Protein AF-A0A381W2C0-F1 (afdb_monomer_lite)

InterPro domains:
  IPR001672 Phosphoglucose isomerase (PGI) [PF00342] (4-54)
  IPR001672 Phosphoglucose isomerase (PGI) [PS51463] (1-55)
  IPR001672 Phosphoglucose isomerase (PGI) [PTHR11469] (1-54)
  IPR046348 SIS domain superfamily [SSF53697] (2-54)

Foldseek 3Di:
DDDDPPPDPDDPVNVVVVVVVCVVVVVVVVVVCLCVQAQPVVVVSGGDPVVVVVD

Radius of gyration: 15.71 Å; chains: 1; bounding box: 30×30×35 Å

Structure (mmCIF, N/CA/C/O backbone):
data_AF-A0A381W2C0-F1
#
_entry.id   AF-A0A381W2C0-F1
#
loop_
_atom_site.group_PDB
_atom_site.id
_atom_site.type_symbol
_atom_site.label_atom_id
_atom_site.label_alt_id
_atom_site.label_comp_id
_atom_site.label_asym_id
_atom_site.label_entity_id
_atom_site.label_seq_id
_atom_site.pdbx_PDB_ins_code
_atom_site.Cartn_x
_atom_site.Cartn_y
_atom_site.Cartn_z
_atom_site.occupancy
_atom_site.B_iso_or_equiv
_atom_site.auth_seq_id
_atom_site.auth_comp_id
_atom_site.auth_asym_id
_atom_site.auth_atom_id
_atom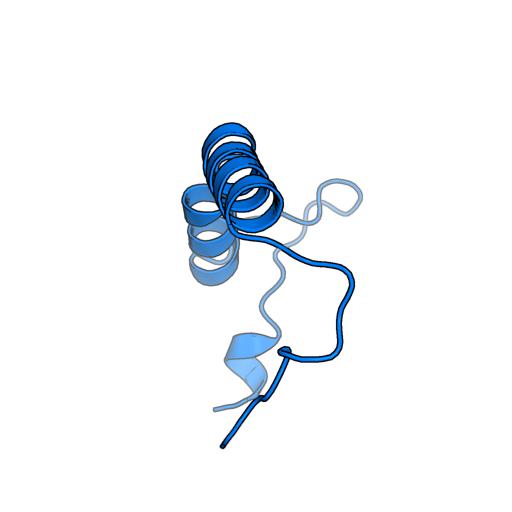_site.pdbx_PDB_model_num
ATOM 1 N N . MET A 1 1 ? -6.156 -16.874 5.756 1.00 88.75 1 MET A N 1
ATOM 2 C CA . MET A 1 1 ? -5.244 -16.385 6.815 1.00 88.75 1 MET A CA 1
ATOM 3 C C . MET A 1 1 ? -5.996 -15.363 7.654 1.00 88.75 1 MET A C 1
ATOM 5 O O . MET A 1 1 ? -6.641 -14.508 7.060 1.00 88.75 1 MET A O 1
ATOM 9 N N . LEU A 1 2 ? -5.963 -15.468 8.985 1.00 96.56 2 LEU A N 1
ATOM 10 C CA . LEU A 1 2 ? -6.548 -14.475 9.895 1.00 96.56 2 LEU A CA 1
ATOM 11 C C . LEU A 1 2 ? -5.461 -13.480 10.314 1.00 96.56 2 LEU A C 1
ATOM 13 O O . LEU A 1 2 ? -4.371 -13.900 10.693 1.00 96.56 2 LEU A O 1
ATOM 17 N N . ILE A 1 3 ? -5.763 -12.183 10.257 1.00 96.00 3 ILE A N 1
ATOM 18 C CA . ILE A 1 3 ? -4.902 -11.125 10.793 1.00 96.00 3 ILE A CA 1
ATOM 19 C C . ILE A 1 3 ? -5.732 -10.330 11.797 1.00 96.00 3 ILE A C 1
ATOM 21 O O . ILE A 1 3 ? -6.646 -9.605 11.406 1.00 96.00 3 ILE A O 1
ATOM 25 N N . ASP A 1 4 ? -5.412 -10.471 13.081 1.00 96.19 4 ASP A N 1
ATOM 26 C CA . ASP A 1 4 ? -6.015 -9.687 14.156 1.00 96.19 4 ASP A CA 1
ATOM 27 C C . ASP A 1 4 ? -5.089 -8.522 14.532 1.00 96.19 4 ASP A C 1
ATOM 29 O O . ASP A 1 4 ? -3.968 -8.720 14.996 1.00 96.19 4 ASP A O 1
ATOM 33 N N . TYR A 1 5 ? -5.565 -7.297 14.315 1.00 94.94 5 TYR A N 1
ATOM 34 C CA . TYR A 1 5 ? -4.868 -6.057 14.660 1.00 94.94 5 TYR A CA 1
ATOM 35 C C . TYR A 1 5 ? -5.570 -5.279 15.788 1.00 94.94 5 TYR A C 1
ATOM 37 O O . TYR A 1 5 ? -5.276 -4.101 15.998 1.00 94.94 5 TYR A O 1
ATOM 45 N N . SER A 1 6 ? -6.475 -5.922 16.534 1.00 94.25 6 SER A N 1
ATOM 46 C CA . SER A 1 6 ? -7.301 -5.298 17.580 1.00 94.25 6 SER A CA 1
ATOM 47 C C . SER A 1 6 ? -6.511 -4.741 18.770 1.00 94.25 6 SER A C 1
ATOM 49 O O . SER A 1 6 ? -6.927 -3.752 19.365 1.00 94.25 6 SER A O 1
ATOM 51 N N . LYS A 1 7 ? -5.351 -5.322 19.099 1.00 95.75 7 LYS A N 1
ATOM 52 C CA . LYS A 1 7 ? -4.510 -4.930 20.250 1.00 95.75 7 LYS A CA 1
ATOM 53 C C . LYS A 1 7 ? -3.520 -3.791 19.955 1.00 95.75 7 LYS A C 1
ATOM 55 O O . LYS A 1 7 ? -2.485 -3.689 20.603 1.00 95.75 7 LYS A O 1
ATOM 60 N N . ASN A 1 8 ? -3.822 -2.939 18.978 1.00 96.94 8 ASN A N 1
ATOM 61 C CA . ASN A 1 8 ? -3.024 -1.755 18.649 1.00 96.94 8 ASN A CA 1
ATOM 62 C C . ASN A 1 8 ? -3.693 -0.480 19.179 1.00 96.94 8 ASN A C 1
ATOM 64 O O . ASN A 1 8 ? -4.912 -0.432 19.335 1.00 96.94 8 ASN A O 1
ATOM 68 N N . HIS A 1 9 ? -2.919 0.591 19.378 1.00 96.62 9 HIS A N 1
ATOM 69 C CA . HIS A 1 9 ? -3.431 1.923 19.740 1.00 96.62 9 HIS A CA 1
ATOM 70 C C . HIS A 1 9 ? -4.120 2.621 18.549 1.00 96.62 9 HIS A C 1
ATOM 72 O O . HIS A 1 9 ? -3.729 3.701 18.108 1.00 96.62 9 HIS A O 1
ATOM 78 N N . ILE A 1 10 ? -5.145 1.979 17.991 1.00 96.50 10 ILE A N 1
ATOM 79 C CA . ILE A 1 10 ? -5.875 2.405 16.800 1.00 96.50 10 ILE A CA 1
ATOM 80 C C . ILE A 1 10 ? -7.356 2.476 17.156 1.00 96.50 10 ILE A C 1
ATOM 82 O O . ILE A 1 10 ? -7.945 1.514 17.638 1.00 96.50 10 ILE A O 1
ATOM 86 N N . ASN A 1 11 ? -7.980 3.617 16.879 1.00 96.38 11 ASN A N 1
ATOM 87 C CA . ASN A 1 11 ? -9.422 3.792 17.023 1.00 96.38 11 ASN A CA 1
ATOM 88 C C . ASN A 1 11 ? -10.070 4.125 15.666 1.00 96.38 11 ASN A C 1
ATOM 90 O O . ASN A 1 11 ? -9.400 4.224 14.633 1.00 96.38 11 ASN A O 1
ATOM 94 N N . LYS A 1 12 ? -11.395 4.325 15.661 1.00 96.62 12 LYS A N 1
ATOM 95 C CA . LYS A 1 12 ? -12.155 4.670 14.444 1.00 96.62 12 LYS A CA 1
ATOM 96 C C . LYS A 1 12 ? -11.628 5.937 13.755 1.00 96.62 12 LYS A C 1
ATOM 98 O O . LYS A 1 12 ? -11.582 5.982 12.527 1.00 96.62 12 LYS A O 1
ATOM 103 N N . LY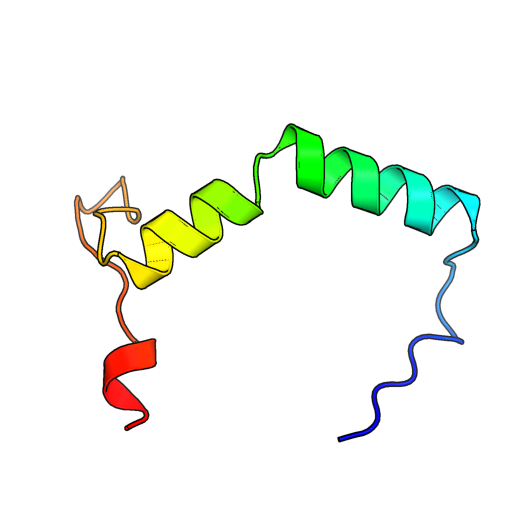S A 1 13 ? -11.198 6.943 14.527 1.00 98.00 13 LYS A N 1
ATOM 104 C CA . LYS A 1 13 ? -10.625 8.188 13.996 1.00 98.00 13 LYS A CA 1
ATOM 105 C C . LYS A 1 13 ? -9.281 7.923 13.319 1.00 98.00 13 LYS A C 1
ATOM 107 O O . LYS A 1 13 ? -9.089 8.369 12.193 1.00 98.00 13 LYS A O 1
ATOM 112 N N . THR A 1 14 ? -8.395 7.154 13.951 1.00 97.69 14 THR A N 1
ATOM 113 C CA . THR A 1 14 ? -7.097 6.768 13.375 1.00 97.69 14 THR A CA 1
ATOM 114 C C . THR A 1 14 ? -7.277 6.029 12.050 1.00 97.69 14 THR A C 1
ATOM 116 O O . THR A 1 14 ? -6.629 6.375 11.068 1.00 97.69 14 THR A O 1
ATOM 119 N N . LEU A 1 15 ? -8.203 5.064 11.985 1.00 97.69 15 LEU A N 1
ATOM 120 C CA . LEU A 1 15 ? -8.501 4.337 10.744 1.00 97.69 15 LEU A CA 1
ATOM 1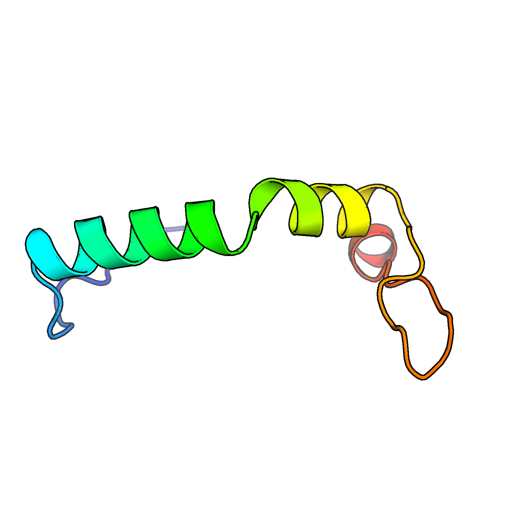21 C C . LEU A 1 15 ? -9.053 5.248 9.643 1.00 97.69 15 LEU A C 1
ATOM 123 O O . LEU A 1 15 ? -8.718 5.060 8.476 1.00 97.69 15 LEU A O 1
ATOM 127 N N . SER A 1 16 ? -9.885 6.228 9.999 1.00 98.25 16 SER A N 1
ATOM 128 C CA . SER A 1 16 ? -10.401 7.216 9.046 1.00 98.25 16 SER A CA 1
ATOM 129 C C . SER A 1 16 ? -9.276 8.083 8.471 1.00 98.25 16 SER A C 1
ATOM 131 O O . SER A 1 16 ? -9.114 8.164 7.255 1.00 98.25 16 SER A O 1
ATOM 133 N N . LEU A 1 17 ? -8.423 8.641 9.336 1.00 98.44 17 LEU A N 1
ATOM 134 C CA . LEU A 1 17 ? -7.263 9.434 8.917 1.00 98.44 17 LEU A CA 1
ATOM 135 C C . LEU A 1 17 ? -6.290 8.616 8.060 1.00 98.44 17 LEU A C 1
ATOM 137 O O . LEU A 1 17 ? -5.796 9.110 7.052 1.00 98.44 17 LEU A O 1
ATOM 141 N N . PHE A 1 18 ? -6.063 7.349 8.411 1.00 97.94 18 PHE A N 1
ATOM 142 C CA . PHE A 1 18 ? -5.224 6.457 7.620 1.00 97.94 18 PHE A CA 1
ATOM 143 C C . PHE A 1 18 ? -5.797 6.231 6.214 1.00 97.94 18 PHE A C 1
ATOM 145 O O . PHE A 1 18 ? -5.064 6.318 5.234 1.00 97.94 18 PHE A O 1
ATOM 152 N N . LYS A 1 19 ? -7.114 6.020 6.080 1.00 97.75 19 LYS A N 1
ATOM 153 C CA . LYS A 1 19 ? -7.772 5.912 4.764 1.00 97.75 19 LYS A CA 1
ATOM 154 C C . LYS A 1 19 ? -7.659 7.203 3.945 1.00 97.75 19 LYS A C 1
ATOM 156 O O . LYS A 1 19 ? -7.424 7.132 2.736 1.00 97.75 19 LYS A O 1
ATOM 161 N N . ASN A 1 20 ? -7.783 8.362 4.588 1.00 98.50 20 ASN A N 1
ATOM 162 C CA . ASN A 1 20 ? -7.595 9.654 3.924 1.00 98.50 20 ASN A CA 1
ATOM 163 C C . ASN A 1 20 ? -6.161 9.797 3.409 1.00 98.50 20 ASN A C 1
ATOM 165 O O . ASN A 1 20 ? -5.972 10.071 2.227 1.00 98.50 20 ASN A O 1
ATOM 169 N N . LEU A 1 21 ? -5.164 9.464 4.234 1.00 98.38 21 LEU A N 1
ATOM 170 C CA . LEU A 1 21 ? -3.758 9.460 3.829 1.00 98.38 21 LEU A CA 1
ATOM 171 C C . LEU A 1 21 ? -3.516 8.548 2.618 1.00 98.38 21 LEU A C 1
ATOM 173 O O . LEU A 1 21 ? -2.855 8.952 1.664 1.00 98.38 21 LEU A O 1
ATOM 177 N N . LEU A 1 22 ? -4.070 7.329 2.617 1.00 98.25 22 LEU A N 1
ATOM 178 C CA . LEU A 1 22 ? -3.954 6.404 1.481 1.00 98.25 22 LEU A CA 1
ATOM 179 C C . LEU A 1 22 ? -4.508 7.006 0.178 1.00 98.25 22 LEU A C 1
ATOM 181 O O . LEU A 1 22 ? -3.957 6.769 -0.904 1.00 98.25 22 LEU A O 1
ATOM 185 N N . THR A 1 23 ? -5.571 7.803 0.290 1.00 97.88 23 THR A N 1
ATOM 186 C CA . THR A 1 23 ? -6.190 8.517 -0.832 1.00 97.88 23 THR A CA 1
ATOM 187 C C . THR A 1 23 ? -5.308 9.677 -1.295 1.00 97.88 23 THR A C 1
ATOM 189 O O . THR A 1 23 ? -4.978 9.749 -2.477 1.00 97.88 23 THR A O 1
ATOM 192 N N . GLU A 1 24 ? -4.840 10.523 -0.373 1.00 98.50 24 GLU A N 1
ATOM 193 C CA . GLU A 1 24 ? -3.959 11.670 -0.645 1.00 98.50 24 GLU A CA 1
ATOM 194 C C . GLU A 1 24 ? -2.666 11.254 -1.361 1.00 98.50 24 GLU A C 1
ATOM 196 O O . GLU A 1 24 ? -2.275 11.842 -2.373 1.00 98.50 24 GLU A O 1
ATOM 201 N N . ILE A 1 25 ? -2.027 10.168 -0.912 1.00 98.06 25 ILE A N 1
ATOM 202 C CA . ILE A 1 25 ? -0.794 9.667 -1.540 1.00 98.06 25 ILE A CA 1
ATOM 203 C C . ILE A 1 25 ? -1.041 8.906 -2.848 1.00 98.06 25 ILE A C 1
ATOM 205 O O . ILE A 1 25 ? -0.080 8.426 -3.464 1.00 98.06 25 ILE A O 1
ATOM 209 N N . ASN A 1 26 ? -2.304 8.774 -3.269 1.00 97.69 26 ASN A N 1
ATOM 210 C CA . ASN A 1 26 ? -2.736 8.030 -4.445 1.00 97.69 26 ASN A CA 1
ATOM 211 C C . ASN A 1 26 ? -2.199 6.588 -4.459 1.00 97.69 26 ASN A C 1
ATOM 213 O O . ASN A 1 26 ? -1.643 6.131 -5.468 1.00 97.69 26 ASN A O 1
ATOM 217 N N . ILE A 1 27 ? -2.342 5.861 -3.342 1.00 97.94 27 ILE A N 1
ATOM 218 C CA . ILE A 1 27 ? -1.747 4.524 -3.186 1.00 97.94 27 ILE A CA 1
ATOM 219 C C . ILE A 1 27 ? -2.192 3.563 -4.296 1.00 97.94 27 ILE A C 1
ATOM 221 O O . ILE A 1 27 ? -1.359 2.874 -4.878 1.00 97.94 27 ILE A O 1
ATOM 225 N N . ASN A 1 28 ? -3.468 3.614 -4.690 1.00 97.62 28 ASN A N 1
ATOM 226 C CA . ASN A 1 28 ? -4.029 2.777 -5.753 1.00 97.62 28 ASN A CA 1
ATOM 227 C C . ASN A 1 28 ? -3.313 2.994 -7.093 1.00 97.62 28 ASN A C 1
ATOM 229 O O . ASN A 1 28 ? -2.993 2.042 -7.803 1.00 97.62 28 ASN A O 1
ATOM 233 N N . LYS A 1 29 ? -2.982 4.249 -7.424 1.00 97.94 29 LYS A N 1
ATOM 234 C CA . LYS A 1 29 ? -2.226 4.584 -8.639 1.00 97.94 29 LYS A CA 1
ATOM 235 C C . LYS A 1 29 ? -0.798 4.049 -8.561 1.00 97.94 29 LYS A C 1
ATOM 237 O O . LYS A 1 29 ? -0.284 3.567 -9.564 1.00 97.94 29 LYS A O 1
ATOM 242 N N . LYS A 1 30 ? -0.150 4.130 -7.394 1.00 97.44 30 LYS A N 1
ATOM 243 C CA . LYS A 1 30 ? 1.211 3.606 -7.185 1.00 97.44 30 LYS A CA 1
ATOM 244 C C . LYS A 1 30 ? 1.247 2.078 -7.281 1.00 97.44 30 LYS A C 1
ATOM 246 O O . LYS A 1 30 ? 2.105 1.555 -7.983 1.00 97.44 30 LYS A O 1
ATOM 251 N N . ILE A 1 31 ? 0.278 1.392 -6.672 1.00 97.69 31 ILE A N 1
ATOM 252 C CA . ILE A 1 31 ? 0.099 -0.063 -6.786 1.00 97.69 31 ILE A CA 1
ATOM 253 C C . ILE A 1 31 ? -0.114 -0.458 -8.252 1.00 97.69 31 ILE A C 1
ATOM 255 O O . ILE A 1 31 ? 0.561 -1.354 -8.747 1.00 97.69 31 ILE A O 1
ATOM 259 N N . LYS A 1 32 ? -0.973 0.258 -8.989 1.00 97.75 32 LYS A N 1
ATOM 260 C CA . LYS A 1 32 ? -1.154 0.007 -10.424 1.00 97.75 32 LYS A CA 1
ATOM 261 C C . LYS A 1 32 ? 0.152 0.179 -11.205 1.00 97.75 32 LYS A C 1
ATOM 263 O O . LYS A 1 32 ? 0.506 -0.690 -11.981 1.00 97.75 32 LYS A O 1
ATOM 268 N N . LYS A 1 33 ? 0.921 1.248 -10.961 1.00 97.44 33 LYS A N 1
ATOM 269 C CA . LYS A 1 33 ? 2.237 1.440 -11.603 1.00 97.44 33 LYS A CA 1
ATOM 270 C C . LYS A 1 33 ? 3.224 0.303 -11.302 1.00 97.44 33 LYS A C 1
ATOM 272 O O . LYS A 1 33 ? 4.029 -0.015 -12.171 1.00 97.44 33 LYS A O 1
ATOM 277 N N . PHE A 1 34 ? 3.178 -0.256 -10.091 1.00 97.06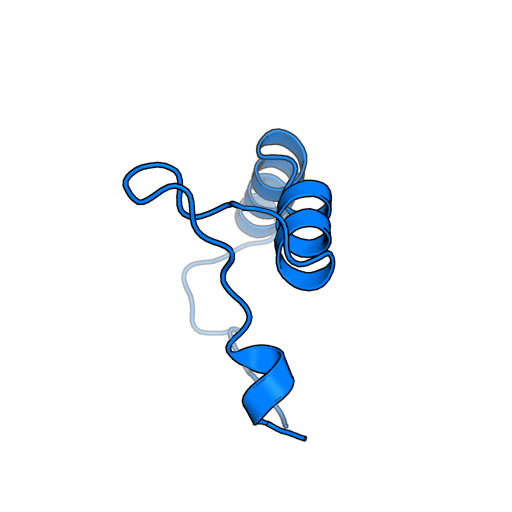 34 PHE A N 1
ATOM 278 C CA . PHE A 1 34 ? 3.987 -1.408 -9.694 1.00 97.06 34 PHE A CA 1
ATOM 279 C C . PHE A 1 34 ? 3.621 -2.652 -10.518 1.00 97.06 34 PHE A C 1
ATOM 281 O O . PHE A 1 34 ? 4.501 -3.245 -11.137 1.00 97.06 34 P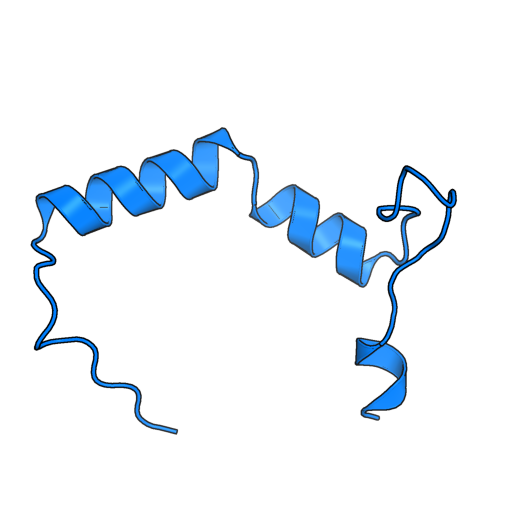HE A O 1
ATOM 288 N N . PHE A 1 35 ? 2.331 -2.988 -10.614 1.00 96.69 35 PHE A N 1
ATOM 289 C CA . PHE A 1 35 ? 1.876 -4.136 -11.407 1.00 96.69 35 PHE A CA 1
ATOM 290 C C . PHE A 1 35 ? 1.962 -3.913 -12.926 1.00 96.69 35 PHE A C 1
ATOM 292 O O . PHE A 1 35 ? 2.235 -4.852 -13.656 1.00 96.69 35 PHE A O 1
ATOM 299 N N . ASP A 1 36 ? 1.857 -2.679 -13.416 1.00 96.31 36 ASP A N 1
ATOM 300 C CA . ASP A 1 36 ? 2.062 -2.344 -14.836 1.00 96.31 36 ASP A CA 1
ATOM 301 C C . ASP A 1 36 ? 3.551 -2.422 -15.261 1.00 96.31 36 ASP A C 1
ATOM 303 O O . ASP A 1 36 ? 3.885 -2.104 -16.402 1.00 96.31 36 ASP A O 1
ATOM 307 N N . GLY A 1 37 ? 4.482 -2.746 -14.351 1.00 95.81 37 GLY A N 1
ATOM 308 C CA . GLY A 1 37 ? 5.914 -2.827 -14.662 1.00 95.81 37 GLY A CA 1
ATOM 309 C C . GLY A 1 37 ? 6.564 -1.468 -14.950 1.00 95.81 37 GLY A C 1
ATOM 310 O O . GLY A 1 37 ? 7.588 -1.387 -15.630 1.00 95.81 37 GLY A O 1
ATOM 311 N N . ARG A 1 38 ? 5.994 -0.365 -14.445 1.00 97.38 38 ARG A N 1
ATOM 312 C CA . ARG A 1 38 ? 6.596 0.962 -14.640 1.00 97.38 38 ARG A CA 1
ATOM 313 C C . ARG A 1 38 ? 7.906 1.087 -13.871 1.00 97.38 38 ARG A C 1
ATOM 315 O O . ARG A 1 38 ? 8.108 0.458 -12.832 1.00 97.38 38 ARG A O 1
ATOM 322 N N . LYS A 1 39 ? 8.766 1.994 -14.339 1.00 97.75 39 LYS A N 1
ATOM 323 C CA . LYS A 1 39 ? 10.033 2.343 -13.689 1.00 97.75 39 LYS A CA 1
ATOM 324 C C . LYS A 1 39 ? 9.810 3.167 -12.416 1.00 97.75 39 LYS A C 1
ATOM 326 O O . LYS A 1 39 ? 9.968 4.383 -12.416 1.00 97.75 39 LYS A O 1
ATOM 331 N N . ILE A 1 40 ? 9.341 2.506 -11.357 1.00 97.44 40 ILE A N 1
ATOM 332 C CA . ILE A 1 40 ? 9.062 3.132 -10.057 1.00 97.44 40 ILE A CA 1
ATOM 333 C C . ILE A 1 40 ? 10.307 3.244 -9.167 1.00 97.44 40 ILE A C 1
ATOM 335 O O . ILE A 1 40 ? 10.294 4.018 -8.216 1.00 97.44 40 ILE A O 1
ATOM 339 N N . ASN A 1 41 ? 11.375 2.491 -9.460 1.00 97.69 41 ASN A N 1
ATOM 340 C CA . ASN A 1 41 ? 12.688 2.725 -8.867 1.00 97.69 41 ASN A CA 1
ATOM 341 C C . ASN A 1 41 ? 13.328 3.888 -9.632 1.00 97.69 41 ASN A C 1
ATOM 343 O O . ASN A 1 41 ? 13.904 3.697 -10.705 1.00 97.69 41 ASN A O 1
ATOM 347 N N . PHE A 1 42 ? 13.132 5.100 -9.115 1.00 97.56 42 PHE A N 1
ATOM 348 C CA . PHE A 1 42 ? 13.509 6.331 -9.803 1.00 97.56 42 PHE A CA 1
ATOM 349 C C . PHE A 1 42 ? 15.020 6.572 -9.820 1.00 97.56 42 PHE A C 1
ATOM 351 O O . PHE A 1 42 ? 15.527 7.048 -10.829 1.00 97.56 42 PHE A O 1
ATOM 358 N N . THR A 1 43 ? 15.739 6.218 -8.750 1.00 98.31 43 THR A N 1
ATOM 359 C CA . THR A 1 43 ? 17.194 6.429 -8.655 1.00 98.31 43 THR A CA 1
ATOM 360 C C . THR A 1 43 ? 17.958 5.571 -9.656 1.00 98.31 43 THR A C 1
ATOM 362 O O . THR A 1 43 ? 18.939 6.030 -10.227 1.00 98.31 43 THR A O 1
ATOM 365 N N . GLU A 1 44 ? 17.483 4.351 -9.923 1.00 98.25 44 GLU A N 1
ATOM 366 C CA . GLU A 1 44 ? 18.104 3.443 -10.897 1.00 98.25 44 GLU A CA 1
ATOM 367 C C . GLU A 1 44 ? 17.361 3.370 -12.240 1.00 98.25 44 GLU A C 1
ATOM 369 O O . GLU A 1 44 ? 17.771 2.634 -13.135 1.00 98.25 44 GLU A O 1
ATOM 374 N N . ASN A 1 45 ? 16.252 4.100 -12.395 1.00 97.25 45 ASN A N 1
ATOM 375 C CA . ASN A 1 45 ? 15.388 4.081 -13.580 1.00 97.25 45 ASN A CA 1
ATOM 376 C C . ASN A 1 45 ? 14.951 2.657 -14.003 1.00 97.25 45 ASN A C 1
ATOM 378 O O . ASN A 1 45 ? 15.029 2.276 -15.180 1.00 97.25 45 ASN A O 1
ATOM 382 N N . ARG A 1 46 ? 14.482 1.858 -13.036 1.00 98.06 46 ARG A N 1
ATOM 383 C CA . ARG A 1 46 ? 14.149 0.430 -13.209 1.00 98.06 46 ARG A CA 1
ATOM 384 C C . ARG A 1 46 ? 12.728 0.085 -12.771 1.00 98.06 46 ARG A C 1
ATOM 386 O O . ARG A 1 46 ? 12.153 0.708 -11.877 1.00 98.06 46 ARG A O 1
ATOM 393 N N . ALA A 1 47 ? 12.159 -0.928 -13.421 1.00 97.75 47 ALA A N 1
ATOM 394 C CA . ALA A 1 47 ? 10.902 -1.543 -13.009 1.00 97.75 47 ALA A CA 1
ATOM 395 C C . ALA A 1 47 ? 11.121 -2.465 -11.800 1.00 97.75 47 ALA A C 1
ATOM 397 O O . ALA A 1 47 ? 12.187 -3.062 -11.660 1.00 97.75 47 ALA A O 1
ATOM 398 N N . VAL A 1 48 ? 10.109 -2.601 -10.941 1.00 97.00 48 VAL A N 1
ATOM 399 C CA . VAL A 1 48 ? 10.135 -3.524 -9.796 1.00 97.00 48 VAL A CA 1
ATOM 400 C C . VAL A 1 48 ? 9.064 -4.583 -10.023 1.00 97.00 48 VAL A C 1
ATOM 402 O O . VAL A 1 48 ? 7.880 -4.275 -9.954 1.00 97.00 48 VAL A O 1
ATOM 405 N N . MET A 1 49 ? 9.473 -5.818 -10.325 1.00 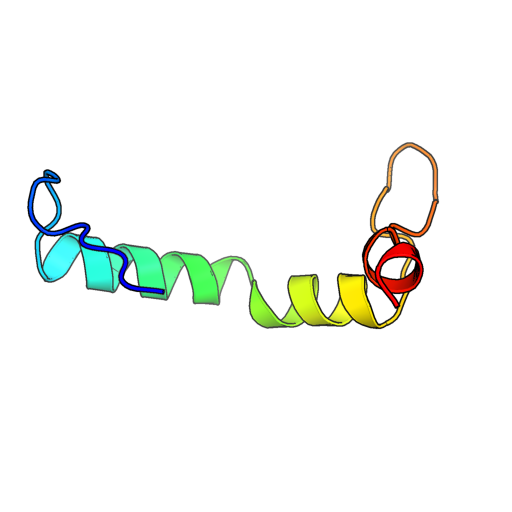95.75 49 MET A N 1
ATOM 406 C CA . MET A 1 49 ? 8.564 -6.874 -10.803 1.00 95.75 49 MET A CA 1
ATOM 407 C C . MET A 1 49 ? 8.777 -8.224 -10.104 1.00 95.75 49 MET A C 1
ATOM 409 O O . MET A 1 49 ? 8.547 -9.278 -10.685 1.00 95.75 49 MET A O 1
ATOM 413 N N . HIS A 1 50 ? 9.194 -8.219 -8.833 1.00 95.00 50 HIS A N 1
ATOM 414 C CA . HIS A 1 50 ? 9.412 -9.457 -8.068 1.00 95.00 50 HIS A CA 1
ATOM 415 C C . HIS A 1 50 ? 8.147 -10.327 -7.935 1.00 95.00 50 HIS A C 1
ATOM 417 O O . HIS A 1 50 ? 8.253 -11.517 -7.657 1.00 95.00 50 HIS A O 1
ATOM 423 N N . TYR A 1 51 ? 6.955 -9.755 -8.136 1.00 94.38 51 TYR A N 1
ATOM 424 C CA . TYR A 1 51 ? 5.694 -10.495 -8.139 1.00 94.38 51 TYR A CA 1
ATOM 425 C C . TYR A 1 51 ? 5.587 -11.479 -9.320 1.00 94.38 51 TYR A C 1
ATOM 427 O O . TYR A 1 51 ? 4.969 -12.524 -9.158 1.00 94.38 51 TYR A O 1
ATOM 435 N N . LEU A 1 52 ? 6.229 -11.197 -10.466 1.00 94.38 52 LEU A N 1
ATOM 436 C CA . LEU A 1 52 ? 6.251 -12.101 -11.628 1.00 94.38 52 LEU A CA 1
ATOM 437 C C . LEU A 1 52 ? 7.052 -13.382 -11.364 1.00 94.38 52 LEU A C 1
ATOM 439 O O . LEU A 1 52 ? 6.843 -14.382 -12.037 1.00 94.38 52 LEU A O 1
ATOM 443 N N . LEU A 1 53 ? 7.966 -13.356 -10.389 1.00 94.62 53 LEU A N 1
ATOM 444 C CA . LEU A 1 53 ? 8.831 -14.491 -10.052 1.00 94.62 53 LEU A CA 1
ATOM 445 C C . LEU A 1 53 ? 8.148 -15.522 -9.146 1.00 94.62 53 LEU A C 1
ATOM 447 O O . LEU A 1 53 ? 8.731 -16.565 -8.877 1.00 94.62 53 LEU A O 1
ATOM 451 N N . ARG A 1 54 ? 6.960 -15.206 -8.618 1.00 90.19 54 ARG A N 1
ATOM 452 C CA . ARG A 1 54 ? 6.209 -16.067 -7.690 1.00 90.19 54 ARG A CA 1
ATOM 453 C C . ARG A 1 54 ? 5.063 -16.824 -8.378 1.00 90.19 54 ARG A C 1
ATOM 455 O O . ARG A 1 54 ? 4.108 -17.184 -7.693 1.00 90.19 54 ARG A O 1
ATOM 462 N N . GLY A 1 55 ? 5.142 -16.980 -9.703 1.00 63.81 55 GLY A N 1
ATOM 463 C CA . GLY A 1 55 ? 4.251 -17.842 -10.485 1.00 63.81 55 GLY A CA 1
ATOM 464 C C . GLY A 1 55 ? 4.451 -19.314 -10.163 1.00 63.81 55 GLY A C 1
ATOM 465 O O . GLY A 1 55 ? 5.608 -19.690 -9.870 1.00 63.81 55 GLY A O 1
#

pLDDT: mean 96.2, std 4.77, range [63.81, 98.5]

Sequence (55 aa):
MLIDYSKNHINKKTLSLFKNLLTEININKKIKKFFDGRKINFTENRAVMHYLLRG

Secondary structure (DSSP, 8-state):
-----TTSS--HHHHHHHHHHHHHTTHHHHHHHHHTT---BTTTTB---GGGGG-

Organism: NCBI:txid408172